Protein AF-A0ABD4Q5K5-F1 (afdb_monomer_lite)

Radius of gyration: 11.04 Å; chains: 1; bounding box: 26×26×26 Å

Organism: Mycobacterium tuberculosis (NCBI:txid1773)

Sequence (77 aa):
MYTKKPVTSAADMKGMKIRVIPSDLFVAMIGALGGSAIPIPTNEIYTALKTGLVEGAENNYPSYESMRHFEAAPFYA

Foldseek 3Di:
DFFQDDDDALVVQAAFEEEEAPDPVVCVVSVVSNHHYDHDDLLCLQVCLQVVVGGYYDDDDVSCVVVVSCVRGVDDD

pLDDT: mean 96.27, std 2.18, range [83.5, 98.25]

Structure (mmCIF, N/CA/C/O backbone):
data_AF-A0ABD4Q5K5-F1
#
_entry.id   AF-A0ABD4Q5K5-F1
#
loop_
_atom_site.group_PDB
_atom_site.id
_atom_site.type_symbol
_atom_site.label_atom_id
_atom_site.label_alt_id
_atom_site.label_comp_id
_atom_site.label_asym_id
_atom_site.label_entity_id
_atom_site.label_seq_id
_atom_site.pdbx_PDB_ins_code
_atom_site.Cartn_x
_atom_site.Cartn_y
_atom_site.Cartn_z
_atom_site.occupancy
_atom_site.B_iso_or_equiv
_atom_site.auth_seq_id
_atom_site.auth_comp_id
_atom_site.auth_asym_id
_atom_site.auth_atom_id
_atom_site.pdbx_PDB_model_num
ATOM 1 N N . MET A 1 1 ? 2.342 -2.374 3.158 1.00 90.69 1 MET A N 1
ATOM 2 C CA . MET A 1 1 ? 1.268 -1.686 2.401 1.00 90.69 1 MET A CA 1
ATOM 3 C C . MET A 1 1 ? 1.545 -0.190 2.426 1.00 90.69 1 MET A C 1
ATOM 5 O O . MET A 1 1 ? 2.169 0.287 3.360 1.00 90.69 1 MET A O 1
ATOM 9 N N . TYR A 1 2 ? 1.102 0.559 1.418 1.00 95.88 2 TYR A N 1
ATOM 10 C CA . TYR A 1 2 ? 1.154 2.025 1.450 1.00 95.88 2 TYR A CA 1
ATOM 11 C C . TYR A 1 2 ? -0.210 2.636 1.159 1.00 95.88 2 TYR A C 1
ATOM 13 O O . TYR A 1 2 ? -0.954 2.142 0.310 1.00 95.88 2 TYR A O 1
ATOM 21 N N . THR A 1 3 ? -0.548 3.695 1.886 1.00 97.38 3 THR A N 1
ATOM 22 C CA . THR A 1 3 ? -1.891 4.274 1.962 1.00 97.38 3 THR A CA 1
ATOM 23 C C . THR A 1 3 ? -1.856 5.800 1.955 1.00 97.38 3 THR A C 1
ATOM 25 O O . THR A 1 3 ? -0.864 6.450 2.290 1.00 97.38 3 THR A O 1
ATOM 28 N N . LYS A 1 4 ? -2.984 6.400 1.565 1.00 96.75 4 LYS A N 1
ATOM 29 C CA . LYS A 1 4 ? -3.195 7.857 1.600 1.00 96.75 4 LYS A CA 1
ATOM 30 C C . LYS A 1 4 ? -3.410 8.425 2.999 1.00 96.75 4 LYS A C 1
ATOM 32 O O . LYS A 1 4 ? -3.262 9.626 3.195 1.00 96.75 4 LYS A O 1
ATOM 37 N N . LYS A 1 5 ? -3.802 7.579 3.948 1.00 95.06 5 LYS A N 1
ATOM 38 C CA . LYS A 1 5 ? -4.034 7.909 5.358 1.00 95.06 5 LYS A CA 1
ATOM 39 C C . LYS A 1 5 ? -3.346 6.853 6.226 1.00 95.06 5 LYS A C 1
ATOM 41 O O . LYS A 1 5 ? -3.197 5.726 5.749 1.00 95.06 5 LYS A O 1
ATOM 46 N N . PRO A 1 6 ? -2.945 7.174 7.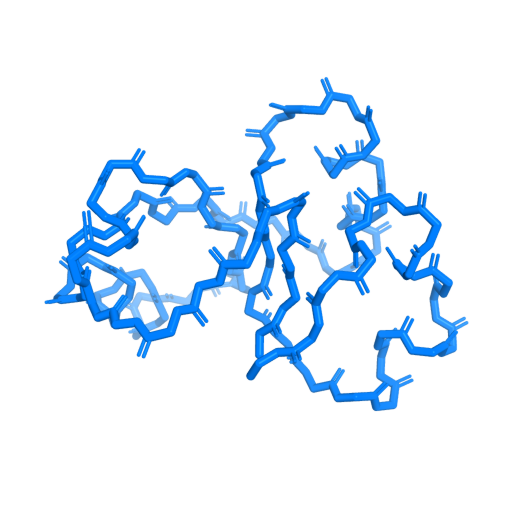465 1.00 95.88 6 PRO A N 1
ATOM 47 C CA . PRO A 1 6 ? -2.393 6.183 8.381 1.00 95.88 6 PRO A CA 1
ATOM 48 C C . PRO A 1 6 ? -3.348 4.997 8.567 1.00 95.88 6 PRO A C 1
ATOM 50 O O . PRO A 1 6 ? -4.551 5.197 8.715 1.00 95.88 6 PRO A O 1
ATOM 53 N N . VAL A 1 7 ? -2.797 3.786 8.571 1.00 94.94 7 VAL A N 1
ATOM 54 C CA . VAL A 1 7 ? -3.493 2.537 8.905 1.00 94.94 7 VAL A CA 1
ATOM 55 C C . VAL A 1 7 ? -2.653 1.858 9.977 1.00 94.94 7 VAL A C 1
ATOM 57 O O . VAL A 1 7 ? -1.510 1.493 9.711 1.00 94.94 7 VAL A O 1
ATOM 60 N N . THR A 1 8 ? -3.180 1.742 11.195 1.00 93.94 8 THR A N 1
ATOM 61 C CA . THR A 1 8 ? -2.463 1.144 12.338 1.00 93.94 8 THR A CA 1
ATOM 62 C C . THR A 1 8 ? -3.182 -0.081 12.893 1.00 93.94 8 THR A C 1
ATOM 64 O O . THR A 1 8 ? -2.619 -0.826 13.694 1.00 93.94 8 THR A O 1
ATOM 67 N N . SER A 1 9 ? -4.412 -0.323 12.442 1.00 93.69 9 SER A N 1
ATOM 68 C CA . SER A 1 9 ? -5.232 -1.462 12.822 1.00 93.69 9 SER A CA 1
ATOM 69 C C . SER A 1 9 ? -6.063 -1.974 11.641 1.00 93.69 9 SER A C 1
ATOM 71 O O . SER A 1 9 ? -6.336 -1.252 10.683 1.00 93.69 9 SER A O 1
ATOM 73 N N . ALA A 1 10 ? -6.540 -3.217 11.731 1.00 90.69 10 ALA A N 1
ATOM 74 C CA . ALA A 1 10 ? -7.489 -3.759 10.755 1.00 90.69 10 ALA A CA 1
ATOM 75 C C . ALA A 1 10 ? -8.811 -2.964 10.705 1.00 90.69 10 ALA A C 1
ATOM 77 O O . ALA A 1 10 ? -9.466 -2.917 9.669 1.00 90.69 10 ALA A O 1
ATOM 78 N N . ALA A 1 11 ? -9.201 -2.297 11.799 1.00 94.69 11 ALA A N 1
ATOM 79 C CA . ALA A 1 11 ? -10.405 -1.468 11.820 1.00 94.69 11 ALA A CA 1
ATOM 80 C C . ALA A 1 11 ? -10.303 -0.271 10.859 1.00 94.69 11 ALA A C 1
ATOM 82 O O . ALA A 1 11 ? -11.306 0.092 10.242 1.00 94.69 11 ALA A O 1
ATOM 83 N N . ASP A 1 12 ? -9.102 0.286 10.677 1.00 95.19 12 ASP A N 1
ATOM 84 C CA . ASP A 1 12 ? -8.863 1.403 9.756 1.00 95.19 12 ASP A CA 1
ATOM 85 C C . ASP A 1 12 ? -9.045 0.984 8.292 1.00 95.19 12 ASP A C 1
ATOM 87 O O . ASP A 1 12 ? -9.417 1.804 7.457 1.00 95.19 12 ASP A O 1
ATOM 91 N N . MET A 1 13 ? -8.838 -0.302 7.982 1.00 93.81 13 MET A N 1
ATOM 92 C CA . MET A 1 13 ? -8.986 -0.851 6.630 1.00 93.81 13 MET A CA 1
ATOM 93 C C . MET A 1 13 ? -10.443 -1.054 6.210 1.00 93.81 13 MET A C 1
ATOM 95 O O . MET A 1 13 ? -10.703 -1.328 5.036 1.00 93.81 13 MET A O 1
ATOM 99 N N . LYS A 1 14 ? -11.402 -0.931 7.135 1.00 96.19 14 LYS A N 1
ATOM 100 C CA . LYS A 1 14 ? -12.806 -1.253 6.878 1.00 96.19 14 LYS A CA 1
ATOM 101 C C . LYS A 1 14 ? -13.367 -0.430 5.714 1.00 96.19 14 LYS A C 1
ATOM 103 O O . LYS A 1 14 ? -13.548 0.779 5.817 1.00 96.19 14 LYS A O 1
ATOM 108 N N . GLY A 1 15 ? -13.692 -1.106 4.614 1.00 95.44 15 GLY A N 1
ATOM 109 C CA . GLY A 1 15 ? -14.239 -0.501 3.400 1.00 95.44 15 GLY A CA 1
ATOM 110 C C . GLY A 1 15 ? -13.229 0.262 2.536 1.00 95.44 15 GLY A C 1
ATOM 111 O O . GLY A 1 15 ? -13.621 0.749 1.475 1.00 95.44 15 GLY A O 1
ATOM 112 N N . MET A 1 16 ? -11.952 0.342 2.932 1.00 97.44 16 MET A N 1
ATOM 113 C CA . MET A 1 16 ? -10.915 0.997 2.131 1.00 97.44 16 MET A CA 1
ATOM 114 C C . MET A 1 16 ? -10.700 0.258 0.814 1.00 97.44 16 MET A C 1
ATOM 116 O O . MET A 1 16 ? -10.568 -0.967 0.794 1.00 97.44 16 MET A O 1
ATOM 120 N N . LYS A 1 17 ? -10.591 1.001 -0.287 1.00 98.19 17 LYS A N 1
ATOM 121 C CA . LYS A 1 17 ? -10.240 0.430 -1.593 1.00 98.19 17 LYS A CA 1
ATOM 122 C C . LYS A 1 17 ? -8.734 0.209 -1.676 1.00 98.19 17 LYS A C 1
ATOM 124 O O . LYS A 1 17 ? -7.979 1.170 -1.825 1.00 98.19 17 LYS A O 1
ATOM 129 N N . ILE A 1 18 ? -8.292 -1.041 -1.605 1.00 98.12 18 ILE A N 1
ATOM 130 C CA . ILE A 1 18 ? -6.873 -1.404 -1.635 1.00 98.12 18 ILE A CA 1
ATOM 131 C C . ILE A 1 18 ? -6.559 -2.115 -2.942 1.00 98.12 18 ILE A C 1
ATOM 133 O O . ILE A 1 18 ? -7.148 -3.144 -3.272 1.00 98.12 18 ILE A O 1
ATOM 137 N N . ARG A 1 19 ? -5.593 -1.580 -3.686 1.00 98.19 19 ARG A N 1
ATOM 138 C CA . ARG A 1 19 ? -5.047 -2.270 -4.848 1.00 98.19 19 ARG A CA 1
ATOM 139 C C . ARG A 1 19 ? -4.361 -3.561 -4.412 1.00 98.19 19 ARG A C 1
ATOM 141 O O . ARG A 1 19 ? -3.531 -3.534 -3.503 1.00 98.19 19 ARG A O 1
ATOM 148 N N . VAL A 1 20 ? -4.600 -4.633 -5.161 1.00 98.06 20 VAL A N 1
ATOM 149 C CA . VAL A 1 20 ? -3.855 -5.899 -5.082 1.00 98.06 20 VAL A CA 1
ATOM 150 C C . VAL A 1 20 ? -3.335 -6.314 -6.457 1.00 98.06 20 VAL A C 1
ATOM 152 O O . VAL A 1 20 ? -3.827 -5.841 -7.486 1.00 98.06 20 VAL A O 1
ATOM 155 N N . ILE A 1 21 ? -2.339 -7.201 -6.493 1.00 96.75 21 ILE A N 1
ATOM 156 C CA . ILE A 1 21 ? -2.006 -7.913 -7.733 1.00 96.75 21 ILE A CA 1
ATOM 157 C C . ILE A 1 21 ? -3.175 -8.846 -8.115 1.00 96.75 21 ILE A C 1
ATOM 159 O O . ILE A 1 21 ? -3.846 -9.340 -7.206 1.00 96.75 21 ILE A O 1
ATOM 163 N N . PRO A 1 22 ? -3.454 -9.100 -9.411 1.00 96.25 22 PRO A N 1
ATOM 164 C CA . PRO A 1 22 ? -4.508 -10.032 -9.823 1.00 96.25 22 PRO A CA 1
ATOM 165 C C . PRO A 1 22 ? -4.272 -11.462 -9.316 1.00 96.25 22 PRO A C 1
ATOM 167 O O . PRO A 1 22 ? -3.566 -12.253 -9.936 1.00 96.25 22 PRO A O 1
ATOM 170 N N . SER A 1 23 ? -4.823 -11.765 -8.142 1.00 96.75 23 SER A N 1
ATOM 171 C CA . SER A 1 23 ? -4.678 -13.035 -7.439 1.00 96.75 23 SER A CA 1
ATOM 172 C C . SER A 1 23 ? -5.774 -13.182 -6.389 1.00 96.75 23 SER A C 1
ATOM 174 O O . SER A 1 23 ? -5.940 -12.316 -5.524 1.00 96.75 23 SER A O 1
ATOM 176 N N . ASP A 1 24 ? -6.476 -14.313 -6.431 1.00 97.50 24 ASP A N 1
ATOM 177 C CA . ASP A 1 24 ? -7.567 -14.626 -5.503 1.00 97.50 24 ASP A CA 1
ATOM 178 C C . ASP A 1 24 ? -7.097 -14.642 -4.043 1.00 97.50 24 ASP A C 1
ATOM 180 O O . ASP A 1 24 ? -7.835 -14.236 -3.146 1.00 97.50 24 ASP A O 1
ATOM 184 N N . LEU A 1 25 ? -5.838 -15.029 -3.803 1.00 97.81 25 LEU A N 1
ATOM 185 C CA . LEU A 1 25 ? -5.236 -15.019 -2.471 1.00 97.81 25 LEU A CA 1
ATOM 186 C C . LEU A 1 25 ? -5.196 -13.603 -1.883 1.00 97.81 25 LEU A C 1
ATOM 188 O O . LEU A 1 25 ? -5.5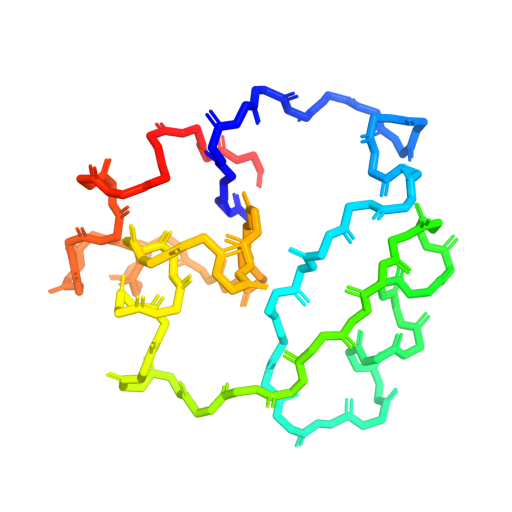89 -13.396 -0.736 1.00 97.81 25 LEU A O 1
ATOM 192 N N . PHE A 1 26 ? -4.745 -12.621 -2.664 1.00 97.31 26 PHE A N 1
ATOM 193 C CA . PHE A 1 26 ? -4.639 -11.240 -2.193 1.00 97.31 26 PHE A CA 1
ATOM 194 C C . PHE A 1 26 ? -6.010 -10.565 -2.085 1.00 97.31 26 PHE A C 1
ATOM 196 O O . PHE A 1 26 ? -6.229 -9.773 -1.167 1.00 97.31 26 PHE A O 1
ATOM 203 N N . VAL A 1 27 ? -6.955 -10.922 -2.962 1.00 98.06 27 VAL A N 1
ATOM 204 C CA . VAL A 1 27 ? -8.358 -10.493 -2.844 1.00 98.06 27 VAL A CA 1
ATOM 205 C C . VAL A 1 27 ? -8.961 -10.990 -1.530 1.00 98.06 27 VAL A C 1
ATOM 207 O O . VAL A 1 27 ? -9.512 -10.192 -0.768 1.00 98.06 27 VAL A O 1
ATOM 210 N N . ALA A 1 28 ? -8.802 -12.281 -1.224 1.00 98.06 28 ALA A N 1
ATOM 211 C CA . ALA A 1 28 ? -9.291 -12.873 0.017 1.00 98.06 28 ALA A CA 1
ATOM 212 C C . ALA A 1 28 ? -8.614 -12.266 1.255 1.00 98.06 28 ALA A C 1
ATOM 214 O O . ALA A 1 28 ? -9.292 -11.970 2.236 1.00 98.06 28 ALA A O 1
ATOM 215 N N . MET A 1 29 ? -7.300 -12.023 1.202 1.00 96.88 29 MET A N 1
ATOM 216 C CA . MET A 1 29 ? -6.548 -11.410 2.299 1.00 96.88 29 MET A CA 1
ATOM 217 C C . MET A 1 29 ? -7.070 -10.010 2.641 1.00 96.88 29 MET A C 1
ATOM 219 O O . MET A 1 29 ? -7.365 -9.733 3.801 1.00 96.88 29 MET A O 1
ATOM 223 N N . ILE A 1 30 ? -7.221 -9.128 1.648 1.00 97.06 30 ILE A N 1
ATOM 224 C CA . ILE A 1 30 ? -7.744 -7.775 1.885 1.00 97.06 30 ILE A CA 1
ATOM 225 C C . ILE A 1 30 ? -9.198 -7.821 2.371 1.00 97.06 30 ILE A C 1
ATOM 227 O O . ILE A 1 30 ? -9.549 -7.070 3.281 1.00 97.06 30 ILE A O 1
ATOM 231 N N . GLY A 1 31 ? -10.018 -8.729 1.832 1.00 97.12 31 GLY A N 1
ATOM 232 C CA . GLY A 1 31 ? -11.386 -8.945 2.309 1.00 97.12 31 GLY A CA 1
ATOM 233 C C . GLY A 1 31 ? -11.444 -9.397 3.772 1.00 97.12 31 GLY A C 1
ATOM 234 O O . GLY A 1 31 ? -12.241 -8.873 4.548 1.00 97.12 31 GLY A O 1
ATOM 235 N N . ALA A 1 32 ? -10.555 -10.306 4.183 1.00 96.62 32 ALA A N 1
ATOM 236 C CA . ALA A 1 32 ? -10.445 -10.768 5.569 1.00 96.62 32 ALA A CA 1
ATOM 237 C C . ALA A 1 32 ? -10.005 -9.653 6.535 1.00 96.62 32 ALA A C 1
ATOM 239 O O . ALA A 1 32 ? -10.403 -9.653 7.698 1.00 96.62 32 ALA A O 1
ATOM 240 N N . LEU A 1 33 ? -9.235 -8.677 6.047 1.00 94.94 33 LEU A N 1
ATOM 241 C CA . LEU A 1 33 ? -8.853 -7.471 6.788 1.00 94.94 33 LEU A CA 1
ATOM 242 C C . LEU A 1 33 ? -9.950 -6.386 6.786 1.00 94.94 33 LEU A C 1
ATOM 244 O O . LEU A 1 33 ? -9.757 -5.320 7.362 1.00 94.94 33 LEU A O 1
ATOM 248 N N . GLY A 1 34 ? -11.103 -6.641 6.157 1.00 95.50 34 GLY A N 1
ATOM 249 C CA . GLY A 1 34 ? -12.243 -5.723 6.092 1.00 95.50 34 GLY A CA 1
ATOM 250 C C . GLY A 1 34 ? -12.173 -4.687 4.967 1.00 95.50 34 GLY A C 1
ATOM 251 O O . GLY A 1 34 ? -13.079 -3.859 4.855 1.00 95.50 34 GLY A O 1
ATOM 252 N N . GLY A 1 35 ? -11.134 -4.726 4.131 1.00 96.88 35 GLY A N 1
ATOM 253 C CA . GLY A 1 35 ? -10.975 -3.849 2.973 1.00 96.88 35 GLY A CA 1
ATOM 254 C C . GLY A 1 35 ? -11.697 -4.354 1.723 1.00 96.88 35 GLY A C 1
ATOM 255 O O . GLY A 1 35 ? -12.193 -5.476 1.658 1.00 96.88 35 GLY A O 1
ATOM 256 N N . SER A 1 36 ? -11.722 -3.511 0.694 1.00 97.94 36 SER A N 1
ATOM 257 C CA . SER A 1 36 ? -12.219 -3.833 -0.643 1.00 97.94 36 SER A CA 1
ATOM 258 C C . SER A 1 36 ? -11.045 -3.946 -1.614 1.00 97.94 36 SER A C 1
ATOM 260 O O . SER A 1 36 ? -10.377 -2.955 -1.915 1.00 97.94 36 SER A O 1
ATOM 262 N N . ALA A 1 37 ? -10.756 -5.164 -2.072 1.00 97.75 37 ALA A N 1
ATOM 263 C CA . ALA A 1 37 ? -9.643 -5.433 -2.975 1.00 97.75 37 ALA A CA 1
ATOM 264 C C . ALA A 1 37 ? -9.972 -5.018 -4.415 1.00 97.75 37 ALA A C 1
ATOM 266 O O . ALA A 1 37 ? -11.005 -5.414 -4.953 1.00 97.75 37 ALA A O 1
ATOM 267 N N . ILE A 1 38 ? -9.066 -4.285 -5.067 1.00 97.94 38 ILE A N 1
ATOM 268 C CA . ILE A 1 38 ? -9.169 -3.940 -6.491 1.00 97.94 38 ILE A CA 1
ATOM 269 C C . ILE A 1 38 ? -7.947 -4.506 -7.231 1.00 97.94 38 ILE A C 1
ATOM 271 O O . ILE A 1 38 ? -6.834 -4.005 -7.038 1.00 97.94 38 ILE A O 1
ATOM 275 N N . PRO A 1 39 ? -8.111 -5.551 -8.060 1.00 97.69 39 PRO A N 1
ATOM 276 C CA . PRO A 1 39 ? -7.022 -6.111 -8.856 1.00 97.69 39 PRO A CA 1
ATOM 277 C C . PRO A 1 39 ? -6.541 -5.112 -9.914 1.00 97.69 39 PRO A C 1
ATOM 279 O O . PRO A 1 39 ? -7.291 -4.770 -10.823 1.00 97.69 39 PRO A O 1
ATOM 282 N N . ILE A 1 40 ? -5.297 -4.638 -9.804 1.00 96.69 40 ILE A N 1
ATOM 283 C CA . ILE A 1 40 ? -4.700 -3.687 -10.759 1.00 96.69 40 ILE A CA 1
ATOM 284 C C . ILE A 1 40 ? -3.239 -4.089 -11.031 1.00 96.69 40 ILE A C 1
ATOM 286 O O . ILE A 1 40 ? -2.498 -4.362 -10.075 1.00 96.69 40 ILE A O 1
ATOM 290 N N . PRO A 1 41 ? -2.776 -4.110 -12.295 1.00 96.00 41 PRO A N 1
ATOM 291 C CA . PRO A 1 41 ? -1.370 -4.329 -12.639 1.00 96.00 41 PRO A CA 1
ATOM 292 C C . PRO A 1 41 ? -0.405 -3.361 -11.935 1.00 96.00 41 PRO A C 1
ATOM 294 O O . PRO A 1 41 ? -0.743 -2.228 -11.603 1.00 96.00 41 PRO A O 1
ATOM 297 N N . THR A 1 42 ? 0.827 -3.803 -11.672 1.00 93.50 42 THR A N 1
ATOM 298 C CA . THR A 1 42 ? 1.783 -3.029 -10.854 1.00 93.50 42 THR A CA 1
ATOM 299 C C . THR A 1 42 ? 2.168 -1.684 -11.480 1.00 93.50 42 THR A C 1
ATOM 301 O O . THR A 1 42 ? 2.328 -0.698 -10.768 1.00 93.50 42 THR A O 1
ATOM 304 N N . ASN A 1 43 ? 2.247 -1.616 -12.807 1.00 94.88 43 ASN A N 1
ATOM 305 C CA . ASN A 1 43 ? 2.528 -0.398 -13.572 1.00 94.88 43 ASN A CA 1
ATOM 306 C C . ASN A 1 43 ? 1.412 0.660 -13.501 1.00 94.88 43 ASN A C 1
ATOM 308 O O . ASN A 1 43 ? 1.654 1.810 -13.854 1.00 94.88 43 ASN A O 1
ATOM 312 N N . GLU A 1 44 ? 0.214 0.307 -13.035 1.00 96.69 44 GLU A N 1
ATOM 313 C CA . GLU A 1 44 ? -0.933 1.220 -12.949 1.00 96.69 44 GLU A CA 1
ATOM 314 C C . GLU A 1 44 ? -1.189 1.742 -11.524 1.00 96.69 44 GLU A C 1
ATOM 316 O O . GLU A 1 44 ? -2.039 2.614 -11.328 1.00 96.69 44 GLU A O 1
ATOM 321 N N . ILE A 1 45 ? -0.434 1.267 -10.523 1.00 96.88 45 ILE A N 1
ATOM 322 C CA . ILE A 1 45 ? -0.639 1.623 -9.109 1.00 96.88 45 ILE A CA 1
ATOM 323 C C . ILE A 1 45 ? -0.542 3.132 -8.886 1.00 96.88 45 ILE A C 1
ATOM 325 O O . ILE A 1 45 ? -1.427 3.705 -8.252 1.00 96.88 45 ILE A O 1
ATOM 329 N N . TYR A 1 46 ? 0.501 3.786 -9.408 1.00 97.06 46 TYR A N 1
ATOM 330 C CA . TYR A 1 46 ? 0.692 5.227 -9.224 1.00 97.06 46 TYR A CA 1
ATOM 331 C C . TYR A 1 46 ? -0.523 6.022 -9.716 1.00 97.06 46 TYR A C 1
ATOM 333 O O . TYR A 1 46 ? -1.058 6.861 -8.993 1.00 97.06 46 TYR A O 1
ATOM 341 N N . THR A 1 47 ? -1.004 5.727 -10.926 1.00 97.88 47 THR A N 1
ATOM 342 C CA . THR A 1 47 ? -2.176 6.390 -11.511 1.00 97.88 47 THR A CA 1
ATOM 343 C C . THR A 1 47 ? -3.444 6.082 -10.718 1.00 97.88 47 THR A C 1
ATOM 345 O O . THR A 1 47 ? -4.224 6.992 -10.434 1.00 97.88 47 THR A O 1
ATOM 348 N N . ALA A 1 48 ? -3.645 4.829 -10.304 1.00 98.12 48 ALA A N 1
ATOM 349 C CA . ALA A 1 48 ? -4.806 4.424 -9.516 1.00 98.12 48 ALA A CA 1
ATOM 350 C C . ALA A 1 48 ? -4.840 5.112 -8.137 1.00 98.12 48 ALA A C 1
ATOM 352 O O . ALA A 1 48 ? -5.896 5.567 -7.691 1.00 98.12 48 ALA A O 1
ATOM 353 N N . LEU A 1 49 ? -3.680 5.274 -7.493 1.00 97.94 49 LEU A N 1
ATOM 354 C CA . LEU A 1 49 ? -3.541 6.072 -6.276 1.00 97.94 49 LEU A CA 1
ATOM 355 C C . LEU A 1 49 ? -3.801 7.549 -6.566 1.00 97.94 49 LEU A C 1
ATOM 357 O O . LEU A 1 49 ? -4.645 8.159 -5.918 1.00 97.94 49 LEU A O 1
ATOM 361 N N . LYS A 1 50 ? -3.139 8.143 -7.560 1.00 97.38 50 LYS A N 1
ATOM 362 C CA . LYS A 1 50 ? -3.248 9.578 -7.865 1.00 97.38 50 LYS A CA 1
ATOM 363 C C . LYS A 1 50 ? -4.679 10.008 -8.198 1.00 97.38 50 LYS A C 1
ATOM 365 O O . LYS A 1 50 ? -5.129 11.042 -7.717 1.00 97.38 50 LYS A O 1
ATOM 370 N N . THR A 1 51 ? -5.408 9.194 -8.957 1.00 97.69 51 THR A N 1
ATOM 371 C CA . THR A 1 51 ? -6.813 9.443 -9.333 1.00 97.69 51 THR A CA 1
ATOM 372 C C . THR A 1 51 ? -7.807 9.171 -8.204 1.00 97.69 51 THR A C 1
ATOM 374 O O . THR A 1 51 ? -8.942 9.631 -8.266 1.00 97.69 51 THR A O 1
ATOM 377 N N . GLY A 1 52 ? -7.399 8.440 -7.161 1.00 96.12 52 GLY A N 1
ATOM 378 C CA . GLY A 1 52 ? -8.297 8.025 -6.083 1.00 96.12 52 GLY A CA 1
ATOM 379 C C . GLY A 1 52 ? -9.187 6.835 -6.437 1.00 96.12 52 GLY A C 1
ATOM 380 O O . GLY A 1 52 ? -10.150 6.579 -5.719 1.00 96.12 52 GLY A O 1
ATOM 381 N N . LEU A 1 53 ? -8.857 6.088 -7.497 1.00 97.62 53 LEU A N 1
ATOM 382 C CA . LEU A 1 53 ? -9.467 4.784 -7.765 1.00 97.62 53 LEU A CA 1
ATOM 383 C C . LEU A 1 53 ? -9.250 3.827 -6.582 1.00 97.62 53 LEU A C 1
ATOM 385 O O . LEU A 1 53 ? -10.164 3.096 -6.199 1.00 97.62 53 LEU A O 1
ATOM 389 N N . VAL A 1 54 ? -8.056 3.887 -5.983 1.00 98.25 54 VAL A N 1
ATOM 390 C CA . VAL A 1 54 ? -7.694 3.196 -4.740 1.00 98.25 54 VAL A CA 1
ATOM 391 C C . VAL A 1 54 ? -7.126 4.171 -3.707 1.00 98.25 54 VAL A C 1
ATOM 393 O O . VAL A 1 54 ? -6.574 5.226 -4.030 1.00 98.25 54 VAL A O 1
ATOM 396 N N . GLU A 1 55 ? -7.263 3.803 -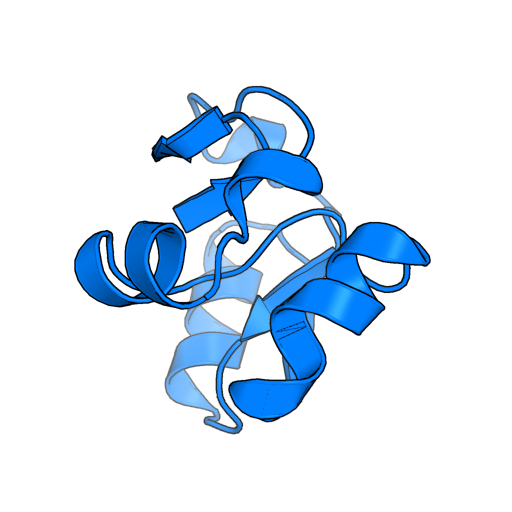2.439 1.00 98.12 55 GLU A N 1
ATOM 397 C CA . GLU A 1 55 ? -6.806 4.562 -1.270 1.00 98.12 55 GLU A CA 1
ATOM 398 C C . GLU A 1 55 ? -5.484 4.030 -0.702 1.00 98.12 55 GLU A C 1
ATOM 400 O O . GLU A 1 55 ? -4.838 4.691 0.115 1.00 98.12 55 GLU A O 1
ATOM 405 N N . GLY A 1 56 ? -5.064 2.856 -1.164 1.00 97.62 56 GLY A N 1
ATOM 406 C CA . GLY A 1 56 ? -3.781 2.254 -0.856 1.00 97.62 56 GLY A CA 1
ATOM 407 C C . GLY A 1 56 ? -3.463 1.102 -1.793 1.00 97.62 56 GLY A C 1
ATOM 408 O O . GLY A 1 56 ? -4.271 0.728 -2.647 1.00 97.62 56 GLY A O 1
ATOM 409 N N . ALA A 1 57 ? -2.280 0.533 -1.627 1.00 97.94 5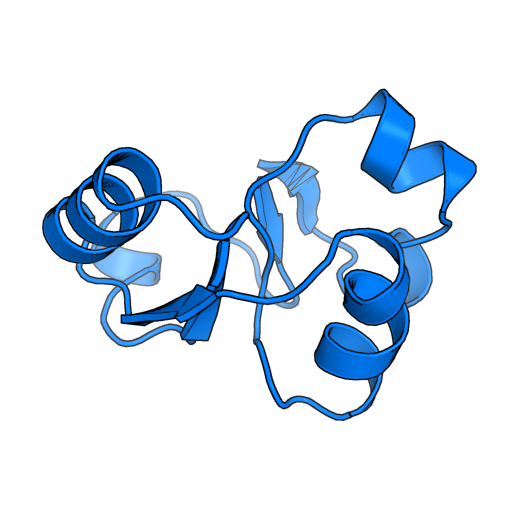7 ALA A N 1
ATOM 410 C CA . ALA A 1 57 ? -1.870 -0.658 -2.340 1.00 97.94 57 ALA A CA 1
ATOM 411 C C . ALA A 1 57 ? -1.078 -1.601 -1.440 1.00 97.94 57 ALA A C 1
ATOM 413 O O . ALA A 1 57 ? -0.233 -1.207 -0.628 1.00 97.94 57 ALA A O 1
ATOM 414 N N . GLU A 1 58 ? -1.347 -2.879 -1.645 1.00 94.38 58 GLU A N 1
ATOM 415 C CA . GLU A 1 58 ? -0.526 -3.966 -1.157 1.00 94.38 58 GLU A CA 1
ATOM 416 C C . GLU A 1 58 ? 0.658 -4.137 -2.130 1.00 94.38 58 GLU A C 1
ATOM 418 O O . GLU A 1 58 ? 0.471 -4.367 -3.332 1.00 94.38 58 GLU A O 1
ATOM 423 N N . ASN A 1 59 ? 1.868 -3.862 -1.626 1.00 94.62 59 ASN A N 1
ATOM 424 C CA . ASN A 1 59 ? 3.160 -4.189 -2.232 1.00 94.62 59 ASN A CA 1
ATOM 425 C C . ASN A 1 59 ? 4.304 -3.905 -1.225 1.00 94.62 59 ASN A C 1
ATOM 427 O O . ASN A 1 59 ? 4.075 -3.361 -0.138 1.00 94.62 59 ASN A O 1
ATOM 431 N N . ASN A 1 60 ? 5.539 -4.223 -1.618 1.00 93.88 60 ASN A N 1
ATOM 432 C CA . ASN A 1 60 ? 6.764 -4.052 -0.833 1.00 93.88 60 ASN A CA 1
ATOM 433 C C . ASN A 1 60 ? 7.412 -2.651 -0.948 1.00 93.88 60 ASN A C 1
ATOM 435 O O . ASN A 1 60 ? 7.109 -1.864 -1.849 1.00 93.88 60 ASN A O 1
ATOM 439 N N . TYR A 1 61 ? 8.345 -2.361 -0.032 1.00 95.38 61 TYR A N 1
ATOM 440 C CA . TYR A 1 61 ? 9.066 -1.085 0.052 1.00 95.38 61 TYR A CA 1
ATOM 441 C C . TYR A 1 61 ? 9.937 -0.766 -1.181 1.00 95.38 61 TYR A C 1
ATOM 443 O O . TYR A 1 61 ? 9.866 0.364 -1.660 1.00 95.38 61 TYR A O 1
ATOM 451 N N . PRO A 1 62 ? 10.698 -1.713 -1.773 1.00 96.25 62 PRO A N 1
ATOM 452 C CA . PRO A 1 62 ? 11.465 -1.417 -2.987 1.00 96.25 62 PRO A CA 1
ATOM 453 C C . PRO A 1 62 ? 10.597 -0.928 -4.154 1.00 96.25 62 PRO A C 1
ATOM 455 O O . PRO A 1 62 ? 10.975 0.004 -4.859 1.00 96.25 62 PRO A O 1
ATOM 458 N N . SER A 1 63 ? 9.403 -1.505 -4.342 1.00 94.00 63 SER A N 1
ATOM 459 C CA . SER A 1 63 ? 8.457 -1.037 -5.367 1.00 94.00 63 SER A CA 1
ATOM 460 C C . SER A 1 63 ? 7.878 0.337 -5.019 1.00 94.00 63 SER A C 1
ATOM 462 O O . SER A 1 63 ? 7.681 1.170 -5.896 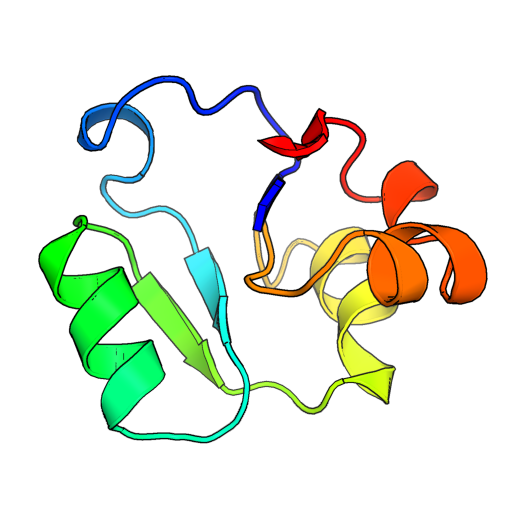1.00 94.00 63 SER A O 1
ATOM 464 N N . TYR A 1 64 ? 7.603 0.581 -3.736 1.00 96.88 64 TYR A N 1
ATOM 465 C CA . TYR A 1 64 ? 7.101 1.864 -3.243 1.00 96.88 64 TYR A CA 1
ATOM 466 C C . TYR A 1 64 ? 8.060 3.026 -3.546 1.00 96.88 64 TYR A C 1
ATOM 468 O O . TYR A 1 64 ? 7.616 4.086 -3.993 1.00 96.88 64 TYR A O 1
ATOM 476 N N . GLU A 1 65 ? 9.361 2.808 -3.347 1.00 96.75 65 GLU A N 1
ATOM 477 C CA . GLU A 1 65 ? 10.413 3.795 -3.603 1.00 96.75 65 GLU A CA 1
ATOM 478 C C . GLU A 1 65 ? 10.703 3.941 -5.104 1.00 96.75 65 GLU A C 1
ATOM 480 O O . GLU A 1 65 ? 10.515 5.027 -5.657 1.00 96.75 65 GLU A O 1
ATOM 485 N N . SER A 1 66 ? 11.034 2.843 -5.792 1.00 96.50 66 SER A N 1
ATOM 486 C CA . SER A 1 66 ? 11.430 2.870 -7.211 1.00 96.50 66 SER A CA 1
ATOM 487 C C . SER A 1 66 ? 10.338 3.388 -8.154 1.00 96.50 66 SER A C 1
ATOM 489 O O . SER A 1 66 ? 10.641 4.032 -9.158 1.00 96.50 66 SER A O 1
ATOM 491 N N . MET A 1 67 ? 9.062 3.153 -7.828 1.00 96.00 67 MET A N 1
ATOM 492 C CA . MET A 1 67 ? 7.912 3.632 -8.609 1.00 96.00 67 MET A CA 1
ATOM 493 C C . MET A 1 67 ? 7.333 4.951 -8.081 1.00 96.00 67 MET A C 1
ATOM 495 O O . MET A 1 67 ? 6.305 5.417 -8.572 1.00 96.00 67 MET A O 1
ATOM 499 N N . ARG A 1 68 ? 7.981 5.562 -7.081 1.00 96.75 68 ARG A N 1
ATOM 500 C CA . ARG A 1 68 ? 7.600 6.853 -6.490 1.00 96.75 68 ARG A CA 1
ATOM 501 C C . ARG A 1 68 ? 6.162 6.906 -5.967 1.00 96.75 68 ARG A C 1
ATOM 503 O O . ARG A 1 68 ? 5.510 7.950 -5.991 1.00 96.75 68 ARG A O 1
ATOM 510 N N . HIS A 1 69 ? 5.648 5.788 -5.458 1.00 97.56 69 HIS A N 1
ATOM 511 C CA . HIS A 1 69 ? 4.285 5.718 -4.920 1.00 97.56 69 HIS A CA 1
ATOM 512 C C . HIS A 1 69 ? 4.086 6.611 -3.686 1.00 97.56 69 HIS A C 1
ATOM 514 O O . HIS A 1 69 ? 2.957 7.027 -3.419 1.00 97.56 69 HIS A O 1
ATOM 520 N N . PHE A 1 70 ? 5.170 6.976 -2.991 1.00 97.31 70 PHE A N 1
ATOM 521 C CA . PHE A 1 70 ? 5.162 7.915 -1.865 1.00 97.31 70 PHE A CA 1
ATOM 522 C C . PHE A 1 70 ? 4.574 9.291 -2.197 1.00 97.31 70 PHE A C 1
ATOM 524 O O . PHE A 1 70 ? 4.056 9.960 -1.308 1.00 97.31 70 PHE A O 1
ATOM 531 N N . GLU A 1 71 ? 4.598 9.715 -3.465 1.00 97.62 71 GLU A N 1
ATOM 532 C CA . GLU A 1 71 ? 3.978 10.980 -3.877 1.00 97.62 71 GLU A CA 1
ATOM 533 C C . GLU A 1 71 ? 2.445 10.935 -3.799 1.00 97.62 71 GLU A C 1
ATOM 535 O O . GLU A 1 71 ? 1.803 11.961 -3.586 1.00 97.62 71 GLU A O 1
ATOM 540 N N . ALA A 1 72 ? 1.850 9.754 -3.993 1.00 97.62 72 ALA A N 1
ATOM 541 C CA . ALA A 1 72 ? 0.401 9.565 -4.051 1.00 97.62 72 ALA A CA 1
ATOM 542 C C . ALA A 1 72 ? -0.176 8.868 -2.805 1.00 97.62 72 ALA A C 1
ATOM 544 O O . ALA A 1 72 ? -1.378 8.972 -2.557 1.00 97.62 72 ALA A O 1
ATOM 545 N N . ALA A 1 73 ? 0.657 8.161 -2.037 1.00 97.81 73 ALA A N 1
ATOM 546 C CA . ALA A 1 73 ? 0.303 7.440 -0.816 1.00 97.81 73 ALA A CA 1
ATOM 547 C C . ALA A 1 73 ? 1.458 7.543 0.200 1.00 97.81 73 ALA A C 1
ATOM 549 O O . ALA A 1 73 ? 2.308 6.660 0.233 1.00 97.81 73 ALA A O 1
ATOM 550 N N . PRO A 1 74 ? 1.530 8.619 1.001 1.00 97.50 74 PRO A N 1
ATOM 551 C CA . PRO A 1 74 ? 2.724 8.942 1.786 1.00 97.50 74 PRO A CA 1
ATOM 552 C C . PRO A 1 74 ? 2.938 8.060 3.025 1.00 97.50 74 PRO A C 1
ATOM 554 O O . PRO A 1 74 ? 4.012 8.109 3.626 1.00 97.50 74 PRO A O 1
ATOM 557 N N . PHE A 1 75 ? 1.943 7.271 3.438 1.00 96.88 75 PHE A N 1
ATOM 558 C CA . PHE A 1 75 ? 2.034 6.430 4.630 1.00 96.88 75 PHE A CA 1
ATOM 559 C C . PHE A 1 75 ? 2.392 5.001 4.232 1.00 96.88 75 PHE A C 1
ATOM 561 O O . PHE A 1 75 ? 1.653 4.378 3.478 1.00 96.88 75 PHE A O 1
ATOM 568 N N . TYR A 1 76 ? 3.500 4.474 4.749 1.00 94.06 76 TYR A N 1
ATOM 569 C CA . TYR A 1 76 ? 3.899 3.074 4.585 1.00 94.06 76 TYR A CA 1
ATOM 570 C C . TYR A 1 76 ? 3.754 2.354 5.933 1.00 94.06 76 TYR A C 1
ATOM 572 O O . TYR A 1 76 ? 4.277 2.845 6.934 1.00 94.06 76 TYR A O 1
ATOM 580 N N . ALA A 1 77 ? 3.046 1.222 5.949 1.00 83.50 77 ALA A N 1
ATOM 581 C CA . ALA A 1 77 ? 2.759 0.395 7.125 1.00 83.50 77 ALA A CA 1
ATOM 582 C C . ALA A 1 77 ? 3.004 -1.094 6.841 1.00 83.50 77 ALA A C 1
ATOM 584 O O . ALA A 1 77 ? 2.749 -1.542 5.692 1.00 83.50 77 ALA A O 1
#

InterPro domains:
  IPR018389 TRAP transporter solute receptor DctP [PF03480] (1-76)
  IPR018389 TRAP tr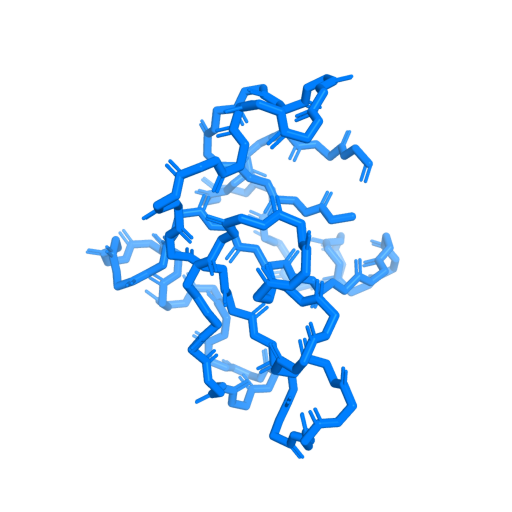ansporter solute receptor DctP [PTHR33376] (2-76)
  IPR038404 TRAP transporter solute receptor DctP superfamily [G3DSA:3.40.190.170] (1-77)

Secondary structure (DSSP, 8-state):
-EESS---SGGGGTT-EEEE-S-HHHHHHHHHTT-EEEE--GGGHHHHHHHTS-SEE---HHHHHHTTGGGT--EE-